Protein AF-A0A2W6I568-F1 (afdb_monomer_lite)

Organism: Stenotrophomonas maltophilia (NCBI:txid40324)

Foldseek 3Di:
DVVVLVVLLVVLQVLLVVLVVLVVVCVVVVPDQDPVNVVSNVSSVVSVVVSVVSVCVVVVVVVVD

Sequence (65 aa):
MKVLLWAPIALFALLSLRALAFVAYQGLNSAAFEEEEIIVAGVGLVCGWITWVMYKTLIGRWRKQ

pLDDT: mean 72.31, std 8.62, range [48.62, 83.94]

Structure (mmCIF, N/CA/C/O backbone):
data_AF-A0A2W6I568-F1
#
_entry.id   AF-A0A2W6I568-F1
#
loop_
_atom_site.group_PDB
_atom_site.id
_atom_site.type_symbol
_atom_site.label_atom_id
_atom_site.label_alt_id
_atom_site.label_comp_id
_atom_site.label_asym_id
_atom_site.label_entity_id
_atom_site.label_seq_id
_atom_site.pdbx_PDB_ins_code
_atom_site.Cartn_x
_atom_site.Cartn_y
_atom_site.Cartn_z
_atom_site.occupancy
_atom_site.B_iso_or_equiv
_atom_site.auth_seq_id
_atom_site.auth_comp_id
_atom_site.auth_asym_id
_atom_site.auth_atom_id
_atom_site.pdbx_PDB_model_num
ATOM 1 N N . MET A 1 1 ? -12.656 -8.672 20.100 1.00 52.19 1 MET A N 1
ATOM 2 C CA . MET A 1 1 ? -12.930 -8.442 18.658 1.00 52.19 1 MET A CA 1
ATOM 3 C C . MET A 1 1 ? -12.185 -7.249 18.036 1.00 52.19 1 MET A C 1
ATOM 5 O O . MET A 1 1 ? -12.071 -7.223 16.821 1.00 52.19 1 MET A O 1
ATOM 9 N N . LYS A 1 2 ? -11.641 -6.281 18.802 1.00 56.56 2 LYS A N 1
ATOM 10 C CA . LYS A 1 2 ? -10.938 -5.102 18.240 1.00 56.56 2 LYS A CA 1
ATOM 11 C C . LYS A 1 2 ? -9.620 -5.429 17.508 1.00 56.56 2 LYS A C 1
ATOM 13 O O . LYS A 1 2 ? -9.371 -4.834 16.471 1.00 56.56 2 LYS A O 1
ATOM 18 N N . VAL A 1 3 ? -8.822 -6.392 17.984 1.00 60.41 3 VAL A N 1
ATOM 19 C CA . VAL A 1 3 ? -7.524 -6.763 17.364 1.00 60.41 3 VAL A CA 1
ATOM 20 C C . VAL A 1 3 ? -7.696 -7.422 15.989 1.00 60.41 3 VAL A C 1
ATOM 22 O O . VAL A 1 3 ? -6.919 -7.156 15.079 1.00 60.41 3 VAL A O 1
ATOM 25 N N . LEU A 1 4 ? -8.758 -8.212 15.798 1.00 64.69 4 LEU A N 1
ATOM 26 C CA . LEU A 1 4 ? -9.011 -8.905 14.529 1.00 64.69 4 LEU A CA 1
ATOM 27 C C . LEU A 1 4 ? -9.269 -7.930 13.363 1.00 64.69 4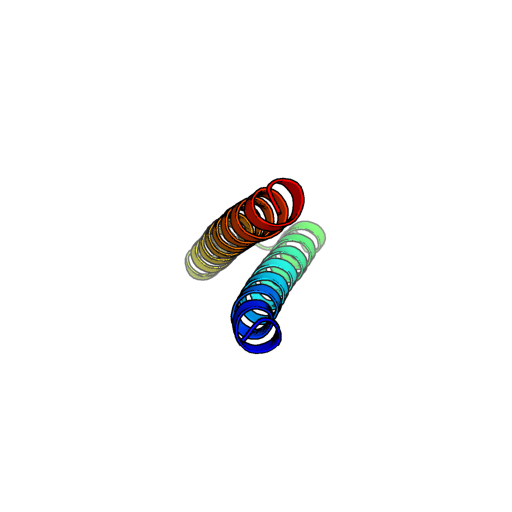 LEU A C 1
ATOM 29 O O . LEU A 1 4 ? -8.959 -8.240 12.222 1.00 64.69 4 LEU A O 1
ATOM 33 N N . LEU A 1 5 ? -9.808 -6.741 13.659 1.00 67.06 5 LEU A N 1
ATOM 34 C CA . LEU A 1 5 ? -10.072 -5.675 12.683 1.00 67.06 5 LEU A CA 1
ATOM 35 C C . LEU A 1 5 ? -8.817 -4.873 12.311 1.00 67.06 5 LEU A C 1
ATOM 37 O O . LEU A 1 5 ? -8.798 -4.242 11.259 1.00 67.06 5 LEU A O 1
ATOM 41 N N . TRP A 1 6 ? -7.771 -4.914 13.139 1.00 70.88 6 TRP A N 1
ATOM 42 C CA . TRP A 1 6 ? -6.489 -4.264 12.853 1.00 70.88 6 TRP A CA 1
ATOM 43 C C . TRP A 1 6 ? -5.605 -5.083 11.911 1.00 70.88 6 TRP A C 1
ATOM 45 O O . TRP A 1 6 ? -4.831 -4.501 11.159 1.00 70.88 6 TRP A O 1
ATOM 55 N N . ALA A 1 7 ? -5.751 -6.409 11.901 1.00 77.06 7 ALA A N 1
ATOM 56 C CA . ALA A 1 7 ? -5.014 -7.291 10.998 1.00 77.06 7 ALA A CA 1
ATOM 57 C C . ALA A 1 7 ? -5.201 -6.941 9.501 1.00 77.06 7 ALA A C 1
ATOM 59 O O . ALA A 1 7 ? -4.191 -6.743 8.824 1.00 77.06 7 ALA A O 1
ATOM 60 N N . PRO A 1 8 ? -6.432 -6.784 8.965 1.00 73.06 8 PRO A N 1
ATOM 61 C CA . PRO A 1 8 ? -6.615 -6.380 7.571 1.00 73.06 8 PRO A CA 1
ATOM 62 C C . PRO A 1 8 ? -6.103 -4.958 7.306 1.00 73.06 8 PRO A C 1
ATOM 64 O O . PRO A 1 8 ? -5.491 -4.721 6.273 1.00 73.06 8 PRO A O 1
ATOM 67 N N . ILE A 1 9 ? -6.271 -4.029 8.251 1.00 74.81 9 ILE A N 1
ATOM 68 C CA . ILE A 1 9 ? -5.762 -2.649 8.146 1.00 74.81 9 ILE A CA 1
ATOM 69 C C . ILE A 1 9 ? -4.235 -2.642 8.008 1.00 74.81 9 ILE A C 1
ATOM 71 O O . ILE A 1 9 ? -3.700 -1.957 7.142 1.00 74.81 9 ILE A O 1
ATOM 75 N N . ALA A 1 10 ? -3.534 -3.428 8.827 1.00 78.56 10 ALA A N 1
ATOM 76 C CA . ALA A 1 10 ? -2.083 -3.552 8.767 1.00 78.56 10 ALA A CA 1
ATOM 77 C C . ALA A 1 10 ? -1.614 -4.193 7.450 1.00 78.56 10 ALA A C 1
ATOM 79 O O . ALA A 1 10 ? -0.666 -3.705 6.837 1.00 78.56 10 ALA A O 1
ATOM 80 N N . LEU A 1 11 ? -2.303 -5.240 6.982 1.00 81.44 11 LEU A N 1
ATOM 81 C CA . LEU A 1 11 ? -2.022 -5.895 5.699 1.00 81.44 11 LEU A CA 1
ATOM 82 C C . LEU A 1 11 ? -2.182 -4.939 4.511 1.00 81.44 11 LEU A C 1
ATOM 84 O O . LEU A 1 11 ? -1.282 -4.830 3.680 1.00 81.44 11 LEU A O 1
ATOM 88 N N . PHE A 1 12 ? -3.297 -4.211 4.445 1.00 78.12 12 PHE A N 1
ATOM 89 C CA . PHE A 1 12 ? -3.546 -3.260 3.364 1.00 78.12 12 PHE A CA 1
ATOM 90 C C . PHE A 1 12 ? -2.602 -2.051 3.414 1.00 78.12 12 PHE A C 1
ATOM 92 O O . PHE A 1 12 ? -2.164 -1.579 2.363 1.00 78.12 12 PHE A O 1
ATOM 99 N N . ALA A 1 13 ? -2.224 -1.589 4.610 1.00 76.56 13 ALA A N 1
ATOM 100 C CA . ALA A 1 13 ? -1.226 -0.536 4.777 1.00 76.56 13 ALA A CA 1
ATOM 101 C C . ALA A 1 13 ? 0.166 -0.980 4.297 1.00 76.56 13 ALA A C 1
ATOM 103 O O . ALA A 1 13 ? 0.835 -0.228 3.593 1.00 76.56 13 ALA A O 1
ATOM 104 N N . LEU A 1 14 ? 0.584 -2.209 4.618 1.00 79.88 14 LEU A N 1
ATOM 105 C CA . LEU A 1 14 ? 1.852 -2.779 4.150 1.00 79.88 14 LEU A CA 1
ATOM 106 C C . LEU A 1 14 ? 1.882 -2.940 2.626 1.00 79.88 14 LEU A C 1
ATOM 108 O O . LEU A 1 14 ? 2.875 -2.584 1.995 1.00 79.88 14 LEU A O 1
ATOM 112 N N . LEU A 1 15 ? 0.790 -3.422 2.026 1.00 79.44 15 LEU A N 1
ATOM 113 C CA . LEU A 1 15 ? 0.663 -3.536 0.569 1.00 79.44 15 LEU A CA 1
ATOM 114 C C . LEU A 1 15 ? 0.728 -2.166 -0.121 1.00 79.44 15 LEU A C 1
ATOM 116 O O . LEU A 1 15 ? 1.414 -2.016 -1.131 1.00 79.44 15 LEU A O 1
ATOM 120 N N . SER A 1 16 ? 0.069 -1.155 0.449 1.00 77.38 16 SER A N 1
ATOM 121 C CA . SER A 1 16 ? 0.113 0.223 -0.052 1.00 77.38 16 SER A CA 1
ATOM 122 C C . SER A 1 16 ? 1.516 0.837 0.073 1.00 77.38 16 SER A C 1
ATOM 124 O O . SER A 1 16 ? 2.020 1.426 -0.882 1.00 77.38 16 SER A O 1
ATOM 126 N N . LEU A 1 17 ? 2.204 0.616 1.200 1.00 78.31 17 LEU A N 1
ATOM 127 C CA . LEU A 1 1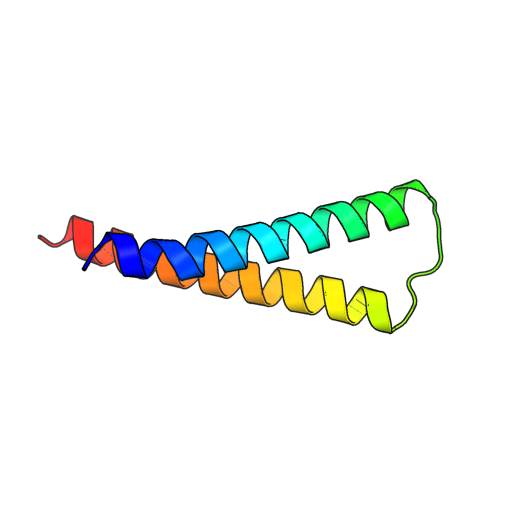7 ? 3.589 1.055 1.403 1.00 78.31 17 LEU A CA 1
ATOM 128 C C . LEU A 1 17 ? 4.550 0.381 0.412 1.00 78.31 17 LEU A C 1
ATOM 130 O O . LEU A 1 17 ? 5.421 1.042 -0.149 1.00 78.31 17 LEU A O 1
ATOM 134 N N . ARG A 1 18 ? 4.366 -0.921 0.155 1.00 78.38 18 ARG A N 1
ATOM 135 C CA . ARG A 1 18 ? 5.145 -1.670 -0.840 1.00 78.38 18 ARG A CA 1
ATOM 136 C C . ARG A 1 18 ? 4.942 -1.097 -2.239 1.00 78.38 18 ARG A C 1
ATOM 138 O O . ARG A 1 18 ? 5.919 -0.928 -2.959 1.00 78.38 18 ARG A O 1
ATOM 145 N N . ALA A 1 19 ? 3.706 -0.776 -2.616 1.00 77.00 19 ALA A N 1
ATOM 146 C CA . ALA A 1 19 ? 3.413 -0.154 -3.904 1.00 77.00 19 ALA A CA 1
ATOM 147 C C . ALA A 1 19 ? 4.060 1.236 -4.035 1.00 77.00 19 ALA A C 1
ATOM 149 O O . ALA A 1 19 ? 4.666 1.528 -5.060 1.00 77.00 19 ALA A O 1
ATOM 150 N N . LEU A 1 20 ? 4.015 2.063 -2.984 1.00 77.56 20 LEU A N 1
ATOM 151 C CA . LEU A 1 20 ? 4.674 3.376 -2.965 1.00 77.56 20 LEU A CA 1
ATOM 152 C C . LEU A 1 20 ? 6.195 3.275 -3.090 1.00 77.56 20 LEU A C 1
ATOM 154 O O . LEU A 1 20 ? 6.787 4.006 -3.878 1.00 77.56 20 LEU A O 1
ATOM 158 N N . ALA A 1 21 ? 6.826 2.367 -2.341 1.00 79.19 21 ALA A N 1
ATOM 159 C CA . ALA A 1 21 ? 8.268 2.142 -2.420 1.00 79.19 21 ALA A CA 1
ATOM 160 C C . ALA A 1 21 ? 8.691 1.686 -3.824 1.00 79.19 21 ALA A C 1
ATOM 162 O O . ALA A 1 21 ? 9.718 2.122 -4.336 1.00 79.19 21 ALA A O 1
ATOM 163 N N . PHE A 1 22 ? 7.868 0.853 -4.459 1.00 75.00 22 PHE A N 1
ATOM 164 C CA . PHE A 1 22 ? 8.101 0.360 -5.809 1.00 75.00 22 PHE A CA 1
ATOM 165 C C . PHE A 1 22 ? 7.962 1.473 -6.863 1.00 75.00 22 PHE A C 1
ATOM 167 O O . PHE A 1 22 ? 8.861 1.660 -7.678 1.00 75.00 22 PHE A O 1
ATOM 174 N N . VAL A 1 23 ? 6.904 2.290 -6.783 1.00 74.12 23 VAL A N 1
ATOM 175 C CA . VAL A 1 23 ? 6.714 3.467 -7.654 1.00 74.12 23 VAL A CA 1
ATOM 176 C C . VAL A 1 23 ? 7.834 4.493 -7.466 1.00 74.12 23 VAL A C 1
ATOM 178 O O . VAL A 1 23 ? 8.345 5.028 -8.447 1.00 74.12 23 VAL A O 1
ATOM 181 N N . ALA A 1 24 ? 8.246 4.760 -6.224 1.00 76.75 24 ALA A N 1
ATOM 182 C CA . ALA A 1 24 ? 9.339 5.684 -5.934 1.00 76.75 24 ALA A CA 1
ATOM 183 C C . ALA A 1 24 ? 10.679 5.174 -6.488 1.00 76.75 24 ALA A C 1
ATOM 185 O O . ALA A 1 24 ? 11.443 5.957 -7.046 1.00 76.75 24 ALA A O 1
ATOM 186 N N . TYR A 1 25 ? 10.948 3.870 -6.375 1.00 77.50 25 TYR A N 1
ATOM 187 C CA . TYR A 1 25 ? 12.147 3.244 -6.930 1.00 77.50 25 TYR A CA 1
ATOM 188 C C . TYR A 1 25 ? 12.178 3.308 -8.463 1.00 77.50 25 TYR A C 1
ATOM 190 O O . TYR A 1 25 ? 13.199 3.690 -9.032 1.00 77.50 25 TYR A O 1
ATOM 198 N N . GLN A 1 26 ? 11.059 3.004 -9.125 1.00 72.88 26 GLN A N 1
ATOM 199 C CA . GLN A 1 26 ? 10.926 3.118 -10.581 1.00 72.88 26 GLN A CA 1
ATOM 200 C C . GLN A 1 26 ? 11.088 4.574 -11.049 1.00 72.88 26 GLN A C 1
ATOM 202 O O . GLN A 1 26 ? 11.854 4.854 -11.972 1.00 72.88 26 GLN A O 1
ATOM 207 N N . GLY A 1 27 ? 10.450 5.522 -10.351 1.00 73.81 27 GLY A N 1
ATOM 208 C CA . GLY A 1 27 ? 10.560 6.953 -10.640 1.00 73.81 27 GLY A CA 1
ATOM 209 C C . GLY A 1 27 ? 11.977 7.512 -10.456 1.00 73.81 27 GLY A C 1
ATOM 210 O O . GLY A 1 27 ? 12.416 8.331 -11.259 1.00 73.81 27 GLY A O 1
ATOM 211 N N . LEU A 1 28 ? 12.720 7.046 -9.444 1.00 77.81 28 LEU A N 1
ATOM 212 C CA . LEU A 1 28 ? 14.121 7.430 -9.219 1.00 77.81 28 LEU A CA 1
ATOM 213 C C . LEU A 1 28 ? 15.075 6.838 -10.265 1.00 77.81 28 LEU A C 1
ATOM 215 O O . LEU A 1 28 ? 16.054 7.489 -10.620 1.00 77.81 28 LEU A O 1
ATOM 219 N N . ASN A 1 29 ? 14.794 5.635 -10.772 1.00 79.81 29 ASN A N 1
ATOM 220 C CA . ASN A 1 29 ? 15.634 4.968 -11.772 1.00 79.81 29 ASN A CA 1
ATOM 221 C C . ASN A 1 29 ? 15.272 5.313 -13.227 1.00 79.81 29 ASN A C 1
ATOM 223 O O . ASN A 1 29 ? 15.934 4.820 -14.136 1.00 79.81 29 ASN A O 1
ATOM 227 N N . SER A 1 30 ? 14.262 6.163 -13.468 1.00 64.56 30 SER A N 1
ATOM 228 C CA . SER A 1 30 ? 13.770 6.508 -14.819 1.00 64.56 30 SER A CA 1
ATOM 229 C C . SER A 1 30 ? 13.480 5.277 -15.694 1.00 64.56 30 SER A C 1
ATOM 231 O O . SER A 1 30 ? 13.637 5.317 -16.914 1.00 64.56 30 SER A O 1
ATOM 233 N N . ALA A 1 31 ? 13.077 4.171 -15.065 1.00 67.31 31 ALA A N 1
ATOM 234 C CA . ALA A 1 31 ? 12.684 2.959 -15.763 1.00 67.31 31 ALA A CA 1
ATOM 235 C C . ALA A 1 31 ? 11.259 3.131 -16.308 1.00 67.31 31 ALA A C 1
ATOM 237 O O . ALA A 1 31 ? 10.401 3.729 -15.654 1.00 67.31 31 ALA A O 1
ATOM 238 N N . ALA A 1 32 ? 11.012 2.650 -17.529 1.00 63.47 32 ALA A N 1
ATOM 239 C CA . ALA A 1 32 ? 9.672 2.660 -18.100 1.00 63.47 32 ALA A CA 1
ATOM 240 C C . ALA A 1 32 ? 8.761 1.757 -17.259 1.00 63.47 32 ALA A C 1
ATOM 242 O O . ALA A 1 32 ? 9.120 0.612 -16.999 1.00 63.47 32 ALA A O 1
ATOM 243 N N . PHE A 1 33 ? 7.606 2.283 -16.846 1.00 63.41 33 PHE A N 1
ATOM 244 C CA . PHE A 1 33 ? 6.608 1.504 -16.121 1.00 63.41 33 PHE A CA 1
ATOM 245 C C . PHE A 1 33 ? 6.014 0.444 -17.053 1.00 63.41 33 P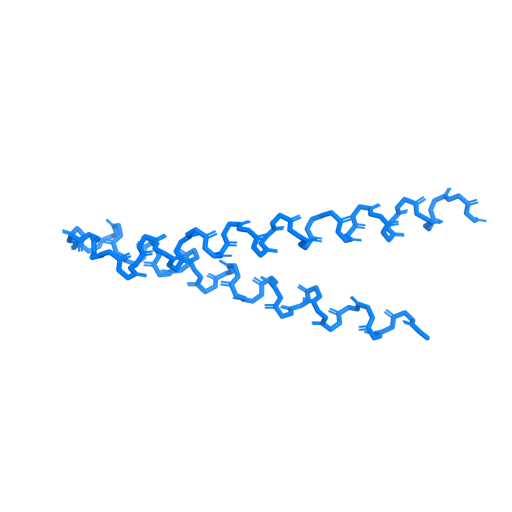HE A C 1
ATOM 247 O O . PHE A 1 33 ? 5.321 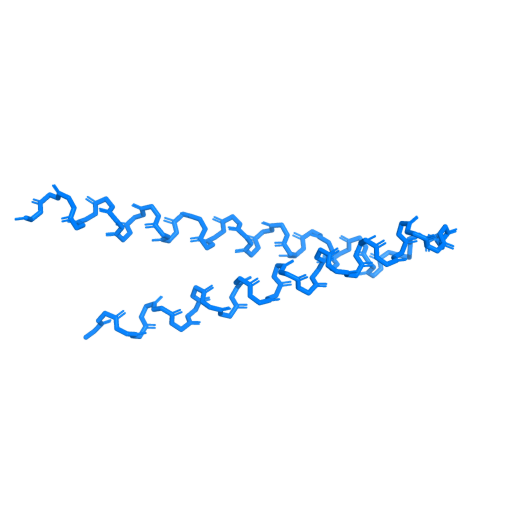0.790 -18.013 1.00 63.41 33 PHE A O 1
ATOM 254 N N . GLU A 1 34 ? 6.266 -0.829 -16.771 1.00 67.06 34 GLU A N 1
ATOM 255 C CA . GLU A 1 34 ? 5.602 -1.937 -17.455 1.00 67.06 34 GLU A CA 1
ATOM 256 C C . GLU A 1 34 ? 4.143 -2.064 -16.971 1.00 67.06 34 GLU A C 1
ATOM 258 O O . GLU A 1 34 ? 3.791 -1.623 -15.871 1.00 67.06 34 GLU A O 1
ATOM 263 N N . GLU A 1 35 ? 3.256 -2.651 -17.785 1.00 64.44 35 GLU A N 1
ATOM 264 C CA . GLU A 1 35 ? 1.814 -2.773 -17.477 1.00 64.44 35 GLU A CA 1
ATOM 265 C C . GLU A 1 35 ? 1.550 -3.409 -16.100 1.00 64.44 35 GLU A C 1
ATOM 267 O O . GLU A 1 35 ? 0.646 -2.989 -15.373 1.00 64.44 35 GLU A O 1
ATOM 272 N N . GLU A 1 36 ? 2.390 -4.363 -15.697 1.00 64.62 36 GLU A N 1
ATOM 273 C CA . GLU A 1 36 ? 2.327 -5.030 -14.394 1.00 64.62 36 GLU A CA 1
ATOM 274 C C . GLU A 1 36 ? 2.532 -4.055 -13.217 1.00 64.62 36 GLU A C 1
ATOM 276 O O . GLU A 1 36 ? 1.926 -4.188 -12.151 1.00 64.62 36 GLU A O 1
ATOM 281 N N . GLU A 1 37 ? 3.329 -3.009 -13.415 1.00 63.81 37 GLU A N 1
ATOM 282 C CA . GLU A 1 37 ? 3.712 -2.050 -12.3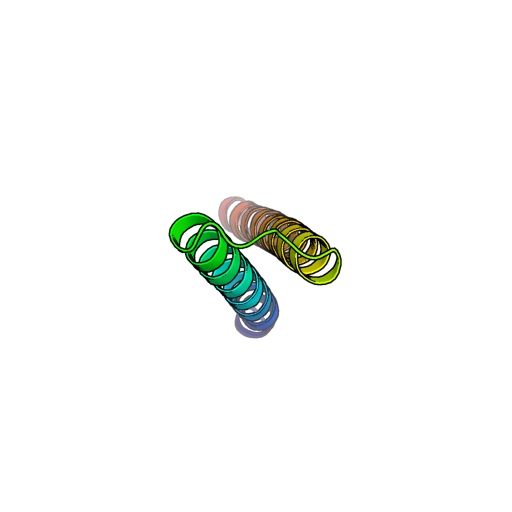80 1.00 63.81 37 GLU A CA 1
ATOM 283 C C . GLU A 1 37 ? 2.639 -0.982 -12.156 1.00 63.81 37 GLU A C 1
ATOM 285 O O . GLU A 1 37 ? 2.395 -0.558 -11.021 1.00 63.81 37 GLU A O 1
ATOM 290 N N . ILE A 1 38 ? 1.927 -0.608 -13.222 1.00 69.25 38 ILE A N 1
ATOM 291 C CA . ILE A 1 38 ? 0.738 0.252 -13.157 1.00 69.25 38 ILE A CA 1
ATOM 292 C C . ILE A 1 38 ? -0.374 -0.461 -12.378 1.00 69.25 38 ILE A C 1
ATOM 294 O O . ILE A 1 38 ? -1.046 0.154 -11.543 1.00 69.25 38 ILE A O 1
ATOM 298 N N . ILE A 1 39 ? -0.533 -1.772 -12.588 1.00 72.81 39 ILE A N 1
ATOM 299 C CA . ILE A 1 39 ? -1.492 -2.597 -11.844 1.00 72.81 39 ILE A CA 1
ATOM 300 C C . ILE A 1 39 ? -1.122 -2.627 -10.357 1.00 72.81 39 ILE A C 1
ATOM 302 O O . ILE A 1 39 ? -1.987 -2.405 -9.509 1.00 72.81 39 ILE A O 1
ATOM 306 N N . VAL A 1 40 ? 0.156 -2.818 -10.014 1.00 73.69 40 VAL A N 1
ATOM 307 C CA . VAL A 1 40 ? 0.632 -2.795 -8.618 1.00 73.69 40 VAL A CA 1
ATOM 308 C C . VAL A 1 40 ? 0.387 -1.437 -7.953 1.00 73.69 40 VAL A C 1
ATOM 310 O O . VAL A 1 40 ? -0.081 -1.390 -6.811 1.00 73.69 40 VAL A O 1
ATOM 313 N N . ALA A 1 41 ? 0.653 -0.331 -8.653 1.00 73.56 41 ALA A N 1
ATOM 314 C CA . ALA A 1 41 ? 0.377 1.015 -8.154 1.00 73.56 41 ALA A CA 1
ATOM 315 C C . ALA A 1 41 ? -1.129 1.239 -7.924 1.00 73.56 41 ALA A C 1
ATOM 317 O O . ALA A 1 41 ? -1.532 1.739 -6.869 1.00 73.56 41 ALA A O 1
ATOM 318 N N . GLY A 1 42 ? -1.969 0.799 -8.867 1.00 77.50 42 GLY A N 1
ATOM 319 C CA . GLY A 1 42 ? -3.426 0.854 -8.754 1.00 77.50 42 GLY A CA 1
ATOM 320 C C . GLY A 1 42 ? -3.957 0.039 -7.572 1.00 77.50 42 GLY A C 1
ATOM 321 O O . GLY A 1 42 ? -4.745 0.544 -6.770 1.00 77.50 42 GLY A O 1
ATOM 322 N N . VAL A 1 43 ? -3.467 -1.191 -7.395 1.00 78.06 43 VAL A N 1
ATOM 323 C CA . VAL A 1 43 ? -3.813 -2.054 -6.255 1.00 78.06 43 VAL A CA 1
ATOM 324 C C . VAL A 1 43 ? -3.391 -1.410 -4.931 1.00 78.06 43 VAL A C 1
ATOM 326 O O . VAL A 1 43 ? -4.168 -1.413 -3.975 1.00 78.06 43 VAL A O 1
ATOM 329 N N . GLY A 1 44 ? -2.205 -0.798 -4.869 1.00 79.12 44 GLY A N 1
ATOM 330 C CA . GLY A 1 44 ? -1.724 -0.078 -3.686 1.00 79.12 44 GLY A CA 1
ATOM 331 C C . GLY A 1 44 ? -2.592 1.124 -3.298 1.00 79.12 44 GLY A C 1
ATOM 332 O O . GLY A 1 44 ? -2.822 1.361 -2.107 1.00 79.12 44 GLY A O 1
ATOM 333 N N . LEU A 1 45 ? -3.121 1.843 -4.292 1.00 79.62 45 LEU A N 1
ATOM 334 C CA . LEU A 1 45 ? -4.049 2.962 -4.104 1.00 79.62 45 LEU A CA 1
ATOM 335 C C . LEU A 1 45 ? -5.400 2.486 -3.555 1.00 79.62 45 LEU A C 1
ATOM 337 O O . LEU A 1 45 ? -5.889 3.019 -2.557 1.00 79.62 45 LEU A O 1
ATOM 341 N N . VAL A 1 46 ? -5.969 1.436 -4.154 1.00 83.94 46 VAL A N 1
ATOM 342 C CA . VAL A 1 46 ? -7.237 0.834 -3.710 1.00 83.94 46 VAL A CA 1
ATOM 343 C C . VAL A 1 46 ? -7.115 0.285 -2.283 1.00 83.94 46 VAL A C 1
ATOM 345 O O . VAL A 1 46 ? -7.973 0.558 -1.442 1.00 83.94 46 VAL A O 1
ATOM 348 N N . CYS A 1 47 ? -6.018 -0.410 -1.967 1.00 80.56 47 CYS A N 1
ATOM 349 C CA . CYS A 1 47 ? -5.743 -0.920 -0.619 1.00 80.56 47 CYS A CA 1
ATOM 350 C C . CYS A 1 47 ? -5.631 0.210 0.418 1.00 80.56 47 CYS A C 1
ATOM 352 O O . CYS A 1 47 ? -6.211 0.122 1.505 1.00 80.56 47 CYS A O 1
ATOM 354 N N . GLY A 1 48 ? -4.935 1.300 0.081 1.00 78.88 48 GLY A N 1
ATOM 355 C CA . GLY A 1 48 ? -4.843 2.483 0.940 1.00 78.88 48 GLY A CA 1
ATOM 356 C C . GLY A 1 48 ? -6.212 3.118 1.202 1.00 78.88 48 GLY A C 1
ATOM 357 O O . GLY A 1 48 ? -6.530 3.483 2.337 1.00 78.88 48 GLY A O 1
ATOM 358 N N . TRP A 1 49 ? -7.072 3.174 0.183 1.00 83.06 49 TRP A N 1
ATOM 359 C CA . TRP A 1 49 ? -8.410 3.751 0.306 1.00 83.06 49 TRP A CA 1
ATOM 360 C C . TRP A 1 49 ? -9.339 2.906 1.186 1.00 83.06 49 TRP A C 1
ATOM 362 O O . TRP A 1 49 ? -10.014 3.446 2.066 1.00 83.06 49 TRP A O 1
ATOM 372 N N . ILE A 1 50 ? -9.308 1.578 1.035 1.00 81.31 50 ILE A N 1
ATOM 373 C CA . ILE A 1 50 ? -10.048 0.640 1.897 1.00 81.31 50 ILE A CA 1
ATOM 374 C C . ILE A 1 50 ? -9.589 0.776 3.354 1.00 81.31 50 ILE A C 1
ATOM 376 O O . ILE A 1 50 ? -10.420 0.886 4.260 1.00 81.31 50 ILE A O 1
ATOM 380 N N . THR A 1 51 ? -8.274 0.853 3.580 1.00 80.62 51 THR A N 1
ATOM 381 C CA . THR A 1 51 ? -7.685 1.073 4.912 1.00 80.62 51 THR A CA 1
ATOM 382 C C . THR A 1 51 ? -8.202 2.365 5.541 1.00 80.62 51 THR A C 1
ATOM 384 O O . THR A 1 51 ? -8.621 2.372 6.699 1.00 80.62 51 THR A O 1
ATOM 387 N N . TRP A 1 52 ? -8.231 3.457 4.773 1.00 80.44 52 TRP A N 1
ATOM 388 C CA . TRP A 1 52 ? -8.717 4.756 5.232 1.00 80.44 52 TRP A CA 1
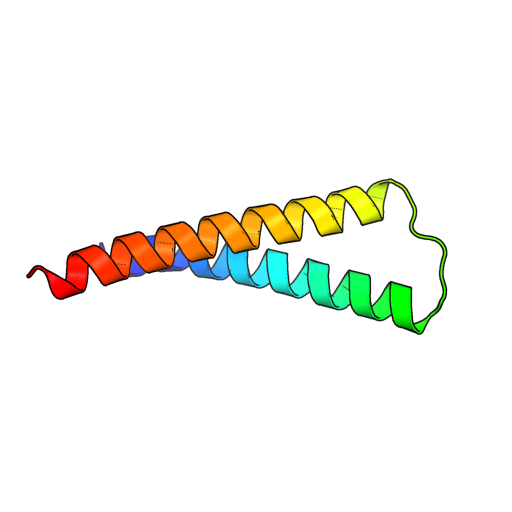ATOM 389 C C . TRP A 1 52 ? -10.204 4.734 5.608 1.00 80.44 52 TRP A C 1
ATOM 391 O O . TRP A 1 52 ? -10.595 5.255 6.658 1.00 80.44 52 TRP A O 1
ATOM 401 N N . VAL A 1 53 ? -11.044 4.096 4.788 1.00 81.75 53 VAL A N 1
ATOM 402 C CA . VAL A 1 53 ? -12.482 3.943 5.059 1.00 81.75 53 VAL A CA 1
ATOM 403 C C . VAL A 1 53 ? -12.716 3.083 6.304 1.00 81.75 53 VAL A C 1
ATOM 405 O O . VAL A 1 53 ? -13.516 3.457 7.170 1.00 81.75 53 VAL A O 1
ATOM 408 N N . MET A 1 54 ? -11.990 1.972 6.454 1.00 79.50 54 MET A N 1
ATOM 409 C CA . MET A 1 54 ? -12.050 1.132 7.657 1.00 79.50 54 MET A CA 1
ATOM 410 C C . MET A 1 54 ? -11.608 1.900 8.906 1.00 79.50 54 MET A C 1
ATOM 412 O O . MET A 1 54 ? -12.274 1.850 9.939 1.00 79.50 54 MET A O 1
ATOM 416 N N . TYR A 1 55 ? -10.529 2.676 8.813 1.00 78.56 55 TYR A N 1
ATOM 417 C CA . TYR A 1 55 ? -10.050 3.504 9.915 1.00 78.56 55 TYR A CA 1
ATOM 418 C C . TYR A 1 55 ? -11.084 4.560 10.333 1.00 78.56 55 TYR A C 1
ATOM 420 O O . TYR A 1 55 ? -11.410 4.671 11.517 1.00 78.56 55 TYR A O 1
ATOM 428 N N . LYS A 1 56 ? -11.677 5.287 9.373 1.00 77.06 56 LYS A N 1
ATOM 429 C CA . LYS A 1 56 ? -12.730 6.278 9.654 1.00 77.06 56 LYS A CA 1
ATOM 430 C C . LYS A 1 56 ? -13.982 5.657 10.262 1.00 77.06 56 LYS A C 1
ATOM 432 O O . LYS A 1 56 ? -14.558 6.241 11.176 1.00 77.06 56 LYS A O 1
ATOM 437 N N . THR A 1 57 ? -14.425 4.507 9.763 1.00 75.38 57 THR A N 1
ATOM 438 C CA . THR A 1 57 ? -15.619 3.824 10.288 1.00 75.38 57 THR A CA 1
ATOM 439 C C . THR A 1 57 ? -15.386 3.287 11.700 1.00 75.38 57 THR A C 1
ATOM 441 O O . THR A 1 57 ? -16.264 3.420 12.556 1.00 75.38 57 THR A O 1
ATOM 444 N N . LEU A 1 58 ? -14.186 2.774 11.989 1.00 71.31 58 LEU A N 1
ATOM 445 C CA . LEU A 1 58 ? -13.800 2.349 13.334 1.00 71.31 58 LEU A CA 1
ATOM 446 C C . LEU A 1 58 ? -13.696 3.537 14.299 1.00 71.31 58 LEU A C 1
ATOM 448 O O . LEU A 1 58 ? -14.333 3.509 15.350 1.00 71.31 58 LEU A O 1
ATOM 452 N N . ILE A 1 59 ? -12.975 4.608 13.948 1.00 67.94 59 ILE A N 1
ATOM 453 C CA . ILE A 1 59 ? -12.863 5.810 14.796 1.00 67.94 59 ILE A CA 1
ATOM 454 C C . ILE A 1 59 ? -14.199 6.539 14.958 1.00 67.94 59 ILE A C 1
ATOM 456 O O . ILE A 1 59 ? -14.509 7.034 16.041 1.00 67.94 59 ILE A O 1
ATOM 460 N N . GLY A 1 60 ? -15.014 6.595 13.906 1.00 61.16 60 GLY A N 1
ATOM 461 C CA . GLY A 1 60 ? -16.341 7.205 13.947 1.00 61.16 60 GLY A CA 1
ATOM 462 C C . GLY A 1 60 ? -17.284 6.491 14.917 1.00 61.16 60 GLY A C 1
ATOM 463 O O . GLY A 1 60 ? -18.058 7.151 15.606 1.00 61.16 60 GLY A O 1
ATOM 464 N N . ARG A 1 61 ? -17.179 5.158 15.032 1.00 57.44 61 ARG A N 1
ATOM 465 C CA . ARG A 1 61 ? -17.886 4.383 16.064 1.00 57.44 61 ARG A CA 1
ATOM 466 C C . ARG A 1 61 ? -17.356 4.653 17.470 1.00 57.44 61 ARG A C 1
ATOM 468 O O . ARG A 1 61 ? -18.152 4.751 18.392 1.00 57.44 61 ARG A O 1
ATOM 475 N N . TRP A 1 62 ? -16.043 4.803 17.628 1.00 55.66 62 TRP A N 1
ATOM 476 C CA . TRP A 1 62 ? -15.414 5.084 18.924 1.00 55.66 62 TRP A CA 1
ATOM 477 C C . TRP A 1 62 ? -15.767 6.452 19.513 1.00 55.66 62 TRP A C 1
ATOM 479 O O . TRP A 1 62 ? -15.681 6.611 20.719 1.00 55.66 62 TRP A O 1
ATOM 489 N N . ARG A 1 63 ? -16.152 7.436 18.691 1.00 55.56 63 ARG A N 1
ATOM 490 C CA . ARG A 1 63 ? -16.513 8.786 19.163 1.00 55.56 63 ARG A CA 1
ATOM 491 C C . ARG A 1 63 ? -17.991 8.934 19.556 1.00 55.56 63 ARG A C 1
ATOM 493 O O . ARG A 1 63 ? -18.384 9.994 20.025 1.00 55.56 63 ARG A O 1
ATOM 500 N N . LYS A 1 64 ? -18.817 7.920 19.278 1.00 52.59 64 LYS A N 1
ATOM 501 C CA . LYS A 1 64 ? -20.264 7.908 19.564 1.00 52.59 64 LYS A CA 1
ATOM 502 C C . LYS A 1 64 ? -20.652 6.997 20.740 1.00 52.59 64 LYS A C 1
ATOM 504 O O . LYS A 1 64 ? -21.836 6.939 21.058 1.00 52.59 64 LYS A O 1
ATOM 509 N N . GLN A 1 65 ? -19.696 6.278 21.330 1.00 48.62 65 GLN A N 1
ATOM 510 C CA . GLN A 1 65 ? -19.843 5.590 22.619 1.00 48.62 65 GLN A CA 1
ATOM 511 C C . GLN A 1 65 ? -19.164 6.417 23.700 1.00 48.62 65 GLN A C 1
ATOM 513 O O . GLN A 1 65 ? -19.678 6.383 24.834 1.00 48.62 65 GLN A O 1
#

Radius of gyration: 15.05 Å; chains: 1; bounding box: 36×18×41 Å

Secondary structure (DSSP, 8-state):
-HHHHHHHHHHHHHHHHHHHHHHHHHHHHT----HHHHHHHHHHHHHHHHHHHHHHHHHHHHT--